Protein AF-A0A7S1NBL3-F1 (afdb_monomer_lite)

InterPro domains:
  IPR039461 Peptidase family M49 [PF03571] (1-104)
  IPR039461 Peptidase family M49 [PTHR23422] (3-91)

Secondary structure (DSSP, 8-state):
----SSS--SEEEE---HHHHHHT--EEEE-HHHHHHHTPPPTTPPPTT--HHHHHHHHHHHHHHHHHHHHHIIIIIIT------B-TT--BSS-TTPPPTTT--

Foldseek 3Di:
DDDDDPDDDQKDWDDPDQVCCVPVRIDIDGPLVCLCVVLPDDPPDQDPPDDPVRSVVCNVCVSVVVVVVSVCCRCVVVSDDDDWDADPVRDTPDDPPDADPVPRD

pLDDT: mean 93.17, std 5.61, range [64.12, 98.25]

Structure (mmCIF, N/CA/C/O backbone):
data_AF-A0A7S1NBL3-F1
#
_entry.id   AF-A0A7S1NBL3-F1
#
loop_
_atom_site.group_PDB
_atom_site.id
_atom_site.type_symbol
_atom_site.label_atom_id
_atom_site.label_alt_id
_atom_site.label_comp_id
_atom_site.label_asym_id
_atom_site.label_entity_id
_atom_site.label_seq_id
_atom_site.pdbx_PDB_ins_code
_atom_site.Cartn_x
_atom_site.Cartn_y
_atom_site.Cartn_z
_atom_site.occupancy
_atom_site.B_iso_or_equiv
_atom_site.auth_seq_id
_atom_site.auth_comp_id
_atom_site.auth_asym_id
_atom_site.auth_atom_id
_atom_site.pdbx_PDB_model_num
ATOM 1 N N . MET A 1 1 ? 5.933 24.108 -6.767 1.00 81.62 1 MET A N 1
ATOM 2 C CA . MET A 1 1 ? 5.476 23.320 -5.597 1.00 81.62 1 MET A CA 1
ATOM 3 C C . MET A 1 1 ? 6.677 22.609 -4.988 1.00 81.62 1 MET A C 1
ATOM 5 O O . MET A 1 1 ? 7.601 22.320 -5.738 1.00 81.62 1 MET A O 1
ATOM 9 N N . ALA A 1 2 ? 6.693 22.369 -3.675 1.00 90.00 2 ALA A N 1
ATOM 10 C CA . ALA A 1 2 ? 7.828 21.780 -2.954 1.00 90.00 2 ALA A CA 1
ATOM 11 C C . ALA A 1 2 ? 7.352 20.738 -1.925 1.00 90.00 2 ALA A C 1
ATOM 13 O O . ALA A 1 2 ? 6.229 20.840 -1.435 1.00 90.00 2 ALA A O 1
ATOM 14 N N . PHE A 1 3 ? 8.206 19.763 -1.600 1.00 92.81 3 PHE A N 1
ATOM 15 C CA . PHE A 1 3 ? 7.972 18.748 -0.567 1.00 92.81 3 PHE A CA 1
ATOM 16 C C . PHE A 1 3 ? 9.232 18.634 0.305 1.00 92.81 3 PHE A C 1
ATOM 18 O O . PHE A 1 3 ? 10.259 18.128 -0.146 1.00 92.81 3 PHE A O 1
ATOM 25 N N . GLY A 1 4 ? 9.188 19.182 1.522 1.00 94.94 4 GLY A N 1
ATOM 26 C CA . GLY A 1 4 ? 10.337 19.232 2.431 1.00 94.94 4 GLY A CA 1
ATOM 27 C C . GLY A 1 4 ? 10.512 17.914 3.177 1.00 94.94 4 GLY A C 1
ATOM 28 O O . GLY A 1 4 ? 9.794 17.650 4.134 1.00 94.94 4 GLY A O 1
ATOM 29 N N . SER A 1 5 ? 11.448 17.080 2.733 1.00 92.75 5 SER A N 1
ATOM 30 C CA . SER A 1 5 ? 11.713 15.767 3.329 1.00 92.75 5 SER A CA 1
ATOM 31 C C . SER A 1 5 ? 13.129 15.300 3.002 1.00 92.75 5 SER A C 1
ATOM 33 O O . SER A 1 5 ? 13.758 15.823 2.083 1.00 92.75 5 SER A O 1
ATOM 35 N N . THR A 1 6 ? 13.620 14.291 3.722 1.00 94.81 6 THR A N 1
ATOM 36 C CA . THR A 1 6 ? 14.870 13.602 3.366 1.00 94.81 6 THR A CA 1
ATOM 37 C C . THR A 1 6 ? 14.688 12.628 2.198 1.00 94.81 6 THR A C 1
ATOM 39 O O . THR A 1 6 ? 15.669 12.279 1.550 1.00 94.81 6 THR A O 1
ATOM 42 N N . HIS A 1 7 ? 13.449 12.205 1.917 1.00 88.50 7 HIS A N 1
ATOM 43 C CA . HIS A 1 7 ? 13.112 11.212 0.899 1.00 88.50 7 HIS A CA 1
ATOM 44 C C . HIS A 1 7 ? 11.760 11.522 0.261 1.00 88.50 7 HIS A C 1
ATOM 46 O O . HIS A 1 7 ? 10.782 11.788 0.958 1.00 88.50 7 HIS A O 1
ATOM 52 N N . VAL A 1 8 ? 11.695 11.418 -1.066 1.00 91.12 8 VAL A N 1
ATOM 53 C CA . VAL A 1 8 ? 10.458 11.628 -1.821 1.00 91.12 8 VAL A CA 1
ATOM 54 C C . VAL A 1 8 ? 9.853 10.281 -2.203 1.00 91.12 8 VAL A C 1
ATOM 56 O O . VAL A 1 8 ? 10.478 9.485 -2.902 1.00 91.12 8 VAL A O 1
ATOM 59 N N . TRP A 1 9 ? 8.629 10.043 -1.740 1.00 91.81 9 TRP A N 1
ATOM 60 C CA . TRP A 1 9 ? 7.889 8.800 -1.952 1.00 91.81 9 TRP A CA 1
ATOM 61 C C . TRP A 1 9 ? 7.121 8.812 -3.281 1.00 91.81 9 TRP A C 1
ATOM 63 O O . TRP A 1 9 ? 6.847 9.871 -3.845 1.00 91.81 9 TRP A O 1
ATOM 73 N N . ALA A 1 10 ? 6.754 7.630 -3.780 1.00 94.19 10 ALA A N 1
ATOM 74 C CA . ALA A 1 10 ? 5.916 7.481 -4.973 1.00 94.19 10 ALA A CA 1
ATOM 75 C C . ALA A 1 10 ? 4.417 7.670 -4.679 1.00 94.19 10 ALA A C 1
ATOM 77 O O . ALA A 1 10 ? 3.683 8.216 -5.505 1.00 94.19 10 ALA A O 1
ATOM 78 N N . GLY A 1 11 ? 3.983 7.258 -3.491 1.00 95.69 11 GLY A N 1
ATOM 79 C CA . GLY A 1 11 ? 2.642 7.454 -2.960 1.00 95.69 11 GLY A CA 1
ATOM 80 C C . GLY A 1 11 ? 2.679 7.577 -1.439 1.00 95.69 11 GLY A C 1
ATOM 81 O O . GLY A 1 11 ? 3.728 7.343 -0.836 1.00 95.69 11 GLY A O 1
ATOM 82 N N . GLN A 1 12 ? 1.576 8.048 -0.855 1.00 96.56 12 GLN A N 1
ATOM 83 C CA . GLN A 1 12 ? 1.371 8.142 0.593 1.00 96.56 12 GLN A CA 1
ATOM 84 C C . GLN A 1 12 ? -0.109 7.953 0.951 1.00 96.56 12 GLN A C 1
ATOM 86 O O . GLN A 1 12 ? -0.978 8.594 0.353 1.00 96.56 12 GLN A O 1
ATOM 91 N N . ASN A 1 13 ? -0.371 7.166 1.991 1.00 97.75 13 ASN A N 1
ATOM 92 C CA . ASN A 1 13 ? -1.653 7.025 2.678 1.00 97.75 13 ASN A CA 1
ATOM 93 C C . ASN A 1 13 ? -1.575 7.739 4.036 1.00 97.75 13 ASN A C 1
ATOM 95 O O . ASN A 1 13 ? -0.708 7.422 4.845 1.00 97.75 13 ASN A O 1
ATOM 99 N N . LEU A 1 14 ? -2.434 8.736 4.271 1.00 97.19 14 LEU A N 1
ATOM 100 C CA . LEU A 1 14 ? -2.380 9.578 5.473 1.00 97.19 14 LEU A CA 1
ATOM 101 C C . LEU A 1 14 ? -3.780 9.990 5.965 1.00 97.19 14 LEU A C 1
ATOM 103 O O . LEU A 1 14 ? -4.703 10.111 5.153 1.00 97.19 14 LEU A O 1
ATOM 107 N N . PRO A 1 15 ? -3.938 10.321 7.263 1.00 97.19 15 PRO A N 1
ATOM 108 C CA . PRO A 1 15 ? -2.911 10.325 8.314 1.00 97.19 15 PRO A CA 1
ATOM 109 C C . PRO A 1 15 ? -2.629 8.929 8.898 1.00 97.19 15 PRO A C 1
ATOM 111 O O . PRO A 1 15 ? -3.423 8.010 8.741 1.00 97.19 15 PRO A O 1
ATOM 114 N N . ASN A 1 16 ? -1.518 8.794 9.632 1.00 95.75 16 ASN A N 1
ATOM 115 C CA . ASN A 1 16 ? -1.074 7.523 10.233 1.00 95.75 16 ASN A CA 1
ATOM 116 C C . ASN A 1 16 ? -1.757 7.173 11.574 1.00 95.75 16 ASN A C 1
ATOM 118 O O . ASN A 1 16 ? -1.320 6.260 12.270 1.00 95.75 16 ASN A O 1
ATOM 122 N N . TYR A 1 1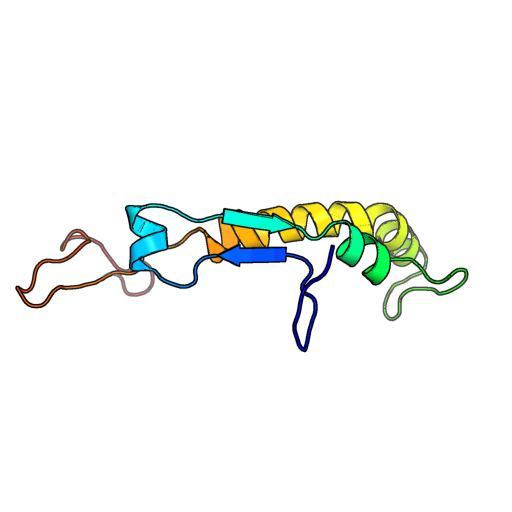7 ? -2.807 7.902 11.949 1.00 96.19 17 TYR A N 1
ATOM 123 C CA . TYR A 1 17 ? -3.592 7.660 13.159 1.00 96.19 17 TYR A CA 1
ATOM 124 C C . TYR A 1 17 ? -4.726 6.681 12.834 1.00 96.19 17 TYR A C 1
ATOM 126 O O . TYR A 1 17 ? -5.590 6.988 12.008 1.00 96.19 17 TYR A O 1
ATOM 134 N N . ASN A 1 18 ? -4.716 5.491 13.440 1.00 93.19 18 ASN A N 1
ATOM 135 C CA . ASN A 1 18 ? -5.667 4.422 13.112 1.00 93.19 18 ASN A CA 1
ATOM 136 C C . ASN A 1 18 ? -7.104 4.789 13.478 1.00 93.19 18 ASN A C 1
ATOM 138 O O . ASN A 1 18 ? -8.021 4.499 12.717 1.00 93.19 18 ASN A O 1
ATOM 142 N N . GLU A 1 19 ? -7.288 5.444 14.617 1.00 93.31 19 GLU A N 1
ATOM 143 C CA . GLU A 1 19 ? -8.557 5.987 15.081 1.00 93.31 19 GLU A CA 1
ATOM 144 C C . GLU A 1 19 ? -9.151 6.939 14.037 1.00 93.31 19 GLU A C 1
ATOM 146 O O . GLU A 1 19 ? -10.289 6.759 13.608 1.00 93.31 19 GLU A O 1
ATOM 151 N N . ILE A 1 20 ? -8.336 7.849 13.492 1.00 96.25 20 ILE A N 1
ATOM 152 C CA . ILE A 1 20 ? -8.782 8.758 12.434 1.00 96.25 20 ILE A CA 1
ATOM 153 C C . ILE A 1 20 ? -9.135 7.983 11.164 1.00 96.25 20 ILE A C 1
ATOM 155 O O . ILE A 1 20 ? -10.192 8.201 10.571 1.00 96.25 20 ILE A O 1
ATOM 159 N N . ARG A 1 21 ? -8.273 7.043 10.768 1.00 96.44 21 ARG A N 1
ATOM 160 C CA . ARG A 1 21 ? -8.440 6.243 9.553 1.00 96.44 21 ARG A CA 1
ATOM 161 C C . ARG A 1 21 ? -9.716 5.401 9.566 1.00 96.44 21 ARG A C 1
ATOM 163 O O . ARG A 1 21 ? -10.367 5.297 8.530 1.00 96.44 21 ARG A O 1
ATOM 170 N N . GLN A 1 22 ? -10.051 4.794 10.703 1.00 94.50 22 GLN A N 1
ATOM 171 C CA . GLN A 1 22 ? -11.207 3.905 10.834 1.00 94.50 22 GLN A CA 1
ATOM 172 C C . GLN A 1 22 ? -12.525 4.663 11.030 1.00 94.50 22 GLN A C 1
ATOM 174 O O . GLN A 1 22 ? -13.555 4.178 10.570 1.00 94.50 22 GLN A O 1
ATOM 179 N N . GLU A 1 23 ? -12.507 5.822 11.695 1.00 94.38 23 GLU A N 1
ATOM 180 C CA . GLU A 1 23 ? -13.734 6.558 12.041 1.00 94.38 23 GLU A CA 1
ATOM 181 C C . GLU A 1 23 ? -14.083 7.670 11.046 1.00 94.38 23 GLU A C 1
ATOM 183 O O . GLU A 1 23 ? -15.255 7.875 10.733 1.00 94.38 23 GLU A O 1
ATOM 188 N N . TYR A 1 24 ? -13.079 8.378 10.527 1.00 96.44 24 TYR A N 1
ATOM 189 C CA . TYR A 1 24 ? -13.272 9.567 9.684 1.00 96.44 24 TYR A CA 1
ATOM 190 C C . TYR A 1 24 ? -12.745 9.374 8.260 1.00 96.44 24 TYR A C 1
ATOM 192 O O . TYR A 1 24 ? -13.202 10.039 7.328 1.00 96.44 24 TYR A O 1
ATOM 200 N N . GLY A 1 25 ? -11.791 8.462 8.082 1.00 96.19 25 GLY A N 1
ATOM 201 C CA . GLY A 1 25 ? -11.197 8.119 6.798 1.00 96.19 25 GLY A CA 1
ATOM 202 C C . GLY A 1 25 ? -9.781 8.661 6.615 1.00 96.19 25 GLY A C 1
ATOM 203 O O . GLY A 1 25 ? -9.106 9.098 7.546 1.00 96.19 25 GLY A O 1
ATOM 204 N N . PHE A 1 26 ? -9.307 8.589 5.376 1.00 98.06 26 PHE A N 1
ATOM 205 C CA . PHE A 1 26 ? -7.925 8.874 4.998 1.00 98.06 26 PHE A CA 1
ATOM 206 C C . PHE A 1 26 ? -7.852 9.374 3.553 1.00 98.06 26 PHE A C 1
ATOM 208 O O . PHE A 1 26 ? -8.822 9.307 2.794 1.00 98.06 26 PHE A O 1
ATOM 215 N N . LYS A 1 27 ? -6.691 9.896 3.162 1.00 97.81 27 LYS A N 1
ATOM 216 C CA . LYS A 1 27 ? -6.396 10.336 1.797 1.00 97.81 27 LYS A CA 1
ATOM 217 C C . LYS A 1 27 ? -5.188 9.591 1.257 1.00 97.81 27 LYS A C 1
ATOM 219 O O . LYS A 1 27 ? -4.226 9.340 1.976 1.00 97.81 27 LYS A O 1
ATOM 224 N N . ASN A 1 28 ? -5.243 9.308 -0.039 1.00 96.75 28 ASN A N 1
ATOM 225 C CA . ASN A 1 28 ? -4.159 8.692 -0.787 1.00 96.75 28 ASN A CA 1
ATOM 226 C C . ASN A 1 28 ? -3.612 9.714 -1.777 1.00 96.75 28 ASN A C 1
ATOM 228 O O . ASN A 1 28 ? -4.379 10.343 -2.509 1.00 96.75 28 ASN A O 1
ATOM 232 N N . LEU A 1 29 ? -2.297 9.876 -1.798 1.00 95.50 29 LEU A N 1
ATOM 233 C CA . LEU A 1 29 ? -1.594 10.716 -2.754 1.00 95.50 29 LEU A CA 1
ATOM 234 C C . LEU A 1 29 ? -0.730 9.830 -3.642 1.00 95.50 29 LEU A C 1
ATOM 236 O O . LEU A 1 29 ? -0.022 8.962 -3.144 1.00 95.50 29 LEU A O 1
ATOM 240 N N . SER A 1 30 ? -0.758 10.084 -4.949 1.00 95.31 30 SER A N 1
ATOM 241 C CA . SER A 1 30 ? 0.205 9.534 -5.903 1.00 95.31 30 SER A CA 1
ATOM 242 C C . SER A 1 30 ? 1.013 10.682 -6.497 1.00 95.31 30 SER A C 1
ATOM 244 O O . SER A 1 30 ? 0.454 11.626 -7.064 1.00 95.31 30 SER A O 1
ATOM 246 N N . TYR A 1 31 ? 2.336 10.626 -6.356 1.00 94.94 31 TYR A N 1
ATOM 247 C CA . TYR A 1 31 ? 3.250 11.649 -6.858 1.00 94.94 31 TYR A CA 1
ATOM 248 C C . TYR A 1 31 ? 3.686 11.294 -8.280 1.00 94.94 31 TYR A C 1
ATOM 250 O O . TYR A 1 31 ? 4.805 10.839 -8.521 1.00 94.94 31 TYR A O 1
ATOM 258 N N . SER A 1 32 ? 2.788 11.493 -9.245 1.00 90.56 32 SER A N 1
ATOM 259 C CA . SER A 1 32 ? 2.974 11.050 -10.637 1.00 90.56 32 SER A CA 1
ATOM 260 C C . SER A 1 32 ? 4.255 11.580 -11.299 1.00 90.56 32 SER A C 1
ATOM 262 O O . SER A 1 32 ? 4.905 10.869 -12.064 1.00 90.56 32 SER A O 1
ATOM 264 N N . ASN A 1 33 ? 4.681 12.804 -10.972 1.00 91.94 33 ASN A N 1
ATOM 265 C CA . ASN A 1 33 ? 5.941 13.373 -11.457 1.00 91.94 33 ASN A CA 1
ATOM 266 C C . ASN A 1 33 ? 7.175 12.630 -10.916 1.00 91.94 33 ASN A C 1
ATOM 268 O O . ASN A 1 33 ? 8.145 12.444 -11.651 1.00 91.94 33 ASN A O 1
ATOM 272 N N . VAL A 1 34 ? 7.131 12.190 -9.657 1.00 92.88 34 VAL A N 1
ATOM 273 C CA . VAL A 1 34 ? 8.190 11.398 -9.021 1.00 92.88 34 VAL A CA 1
ATOM 274 C C . VAL A 1 34 ? 8.226 10.009 -9.641 1.00 92.88 34 VAL A C 1
ATOM 276 O O . VAL A 1 34 ? 9.286 9.575 -10.082 1.00 92.88 34 VAL A O 1
ATOM 279 N N . VAL A 1 35 ? 7.071 9.347 -9.764 1.00 91.38 35 VAL A N 1
ATOM 280 C CA . VAL A 1 35 ? 6.950 8.019 -10.391 1.00 91.38 35 VAL A CA 1
ATOM 281 C C . VAL A 1 35 ? 7.529 8.025 -11.804 1.00 91.38 35 VAL A C 1
ATOM 283 O O . VAL A 1 35 ? 8.409 7.225 -12.125 1.00 91.38 35 VAL A O 1
ATOM 286 N N . ARG A 1 36 ? 7.106 8.981 -12.635 1.00 89.44 36 ARG A N 1
ATOM 287 C CA . ARG A 1 36 ? 7.570 9.096 -14.019 1.00 89.44 36 ARG A CA 1
ATOM 288 C C . ARG A 1 36 ? 9.081 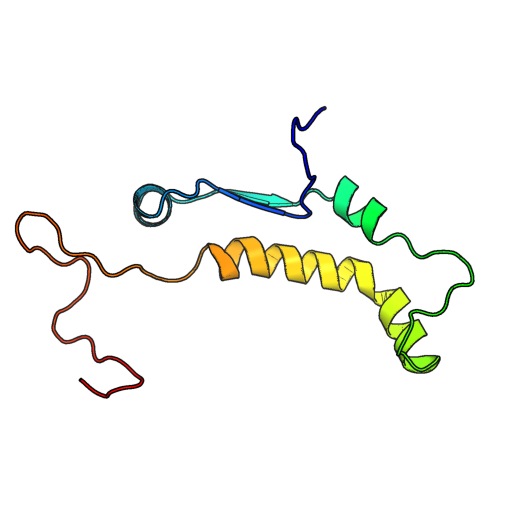9.307 -14.120 1.00 89.44 36 ARG A C 1
ATOM 290 O O . ARG A 1 36 ? 9.710 8.773 -15.031 1.00 89.44 36 ARG A O 1
ATOM 297 N N . GLN A 1 37 ? 9.662 10.091 -13.212 1.00 90.25 37 GLN A N 1
ATOM 298 C CA . GLN A 1 37 ? 11.101 10.340 -13.202 1.00 90.25 37 GLN A CA 1
ATOM 299 C C . GLN A 1 37 ? 11.889 9.121 -12.703 1.00 90.25 37 GLN A C 1
ATOM 301 O O . GLN A 1 37 ? 12.912 8.781 -13.297 1.00 90.25 37 GLN A O 1
ATOM 306 N N . SER A 1 38 ? 11.410 8.451 -11.655 1.00 88.25 38 SER A N 1
ATOM 307 C CA . SER A 1 38 ? 12.062 7.281 -11.054 1.00 88.25 38 SER A CA 1
ATOM 308 C C . SER A 1 38 ? 12.057 6.057 -11.969 1.00 88.25 38 SER A C 1
ATOM 310 O O . SER A 1 38 ? 13.001 5.273 -11.949 1.00 88.25 38 SER A O 1
ATOM 312 N N . LEU A 1 39 ? 11.017 5.900 -12.793 1.00 88.81 39 LEU A N 1
ATOM 313 C CA . LEU A 1 39 ? 10.855 4.752 -13.693 1.00 88.81 39 LEU A CA 1
ATOM 314 C C . LEU A 1 39 ? 11.335 5.013 -15.120 1.00 88.81 39 LEU A C 1
ATOM 316 O O . LEU A 1 39 ? 11.123 4.177 -15.998 1.00 88.81 39 LEU A O 1
ATOM 320 N N . LYS A 1 40 ? 11.959 6.167 -15.384 1.00 84.69 40 LYS A N 1
ATOM 321 C CA . LYS A 1 40 ? 12.420 6.515 -16.728 1.00 84.69 40 LYS A CA 1
ATOM 322 C C . LYS A 1 40 ? 13.438 5.468 -17.217 1.00 84.69 40 LYS A C 1
ATOM 324 O O . LYS A 1 40 ? 14.516 5.365 -16.623 1.00 84.69 40 LYS A O 1
ATOM 329 N N . PRO A 1 41 ? 13.153 4.727 -18.307 1.00 77.50 41 PRO A N 1
ATOM 330 C CA . PRO A 1 41 ? 14.097 3.753 -18.838 1.00 77.50 41 PRO A CA 1
ATOM 331 C C . PRO A 1 41 ? 15.388 4.451 -19.265 1.00 77.50 41 PRO A C 1
ATOM 333 O O . PRO A 1 41 ? 15.350 5.512 -19.898 1.00 77.50 41 PRO A O 1
ATOM 336 N N . LYS A 1 42 ? 16.541 3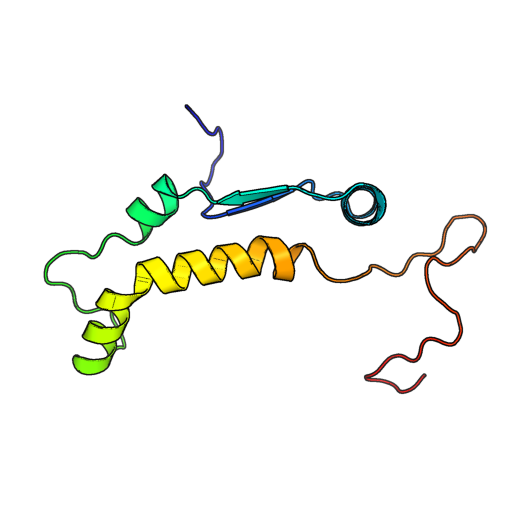.857 -18.942 1.00 79.06 42 LYS A N 1
ATOM 337 C CA . LYS A 1 42 ? 17.815 4.304 -19.508 1.00 79.06 42 LYS A CA 1
ATOM 338 C C . LYS A 1 42 ? 17.906 3.764 -20.942 1.00 79.06 42 LYS A C 1
ATOM 340 O O . LYS A 1 42 ? 17.790 2.552 -21.133 1.00 79.06 42 LYS A O 1
ATOM 345 N N . PRO A 1 43 ? 18.085 4.627 -21.957 1.00 74.19 43 PRO A N 1
ATOM 346 C CA . PRO A 1 43 ? 18.208 4.171 -23.337 1.00 74.19 43 PRO A CA 1
ATOM 347 C C . PRO A 1 43 ? 19.341 3.148 -23.475 1.00 74.19 43 PRO A C 1
ATOM 349 O O . PRO A 1 43 ? 20.440 3.376 -22.975 1.00 74.19 43 PRO A O 1
ATOM 352 N N . GLY A 1 44 ? 19.063 2.017 -24.125 1.00 74.94 44 GLY A N 1
ATOM 353 C CA . GLY A 1 44 ? 20.053 0.965 -24.373 1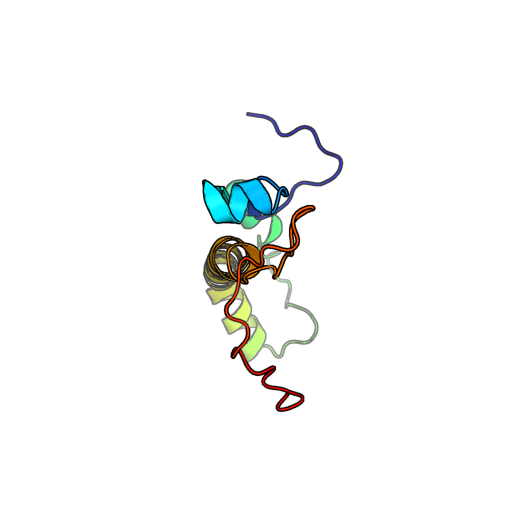.00 74.94 44 GLY A CA 1
ATOM 354 C C . GLY A 1 44 ? 20.401 0.077 -23.172 1.00 74.94 44 GLY A C 1
ATOM 355 O O . GLY A 1 44 ? 21.253 -0.793 -23.315 1.00 74.94 44 GLY A O 1
ATOM 356 N N . SER A 1 45 ? 19.764 0.249 -22.005 1.00 79.56 45 SER A N 1
ATOM 357 C CA . SER A 1 45 ? 19.974 -0.660 -20.871 1.00 79.56 45 SER A CA 1
ATOM 358 C C . SER A 1 45 ? 18.931 -1.775 -20.847 1.00 79.56 45 SER A C 1
ATOM 360 O O . SER A 1 45 ? 17.732 -1.496 -20.760 1.00 79.56 45 SER A O 1
ATOM 362 N N . GLN A 1 46 ? 19.380 -3.027 -20.840 1.00 82.88 46 GLN A N 1
ATOM 363 C CA . GLN A 1 46 ? 18.544 -4.163 -20.463 1.00 82.88 46 GLN A CA 1
ATOM 364 C C . GLN A 1 46 ? 18.369 -4.178 -18.936 1.00 82.88 46 GLN A C 1
ATOM 366 O O . GLN A 1 46 ? 19.358 -3.997 -18.218 1.00 82.88 46 GLN A O 1
ATOM 371 N N . PRO A 1 47 ? 17.146 -4.369 -18.407 1.00 88.38 47 PRO A N 1
ATOM 372 C CA . PRO A 1 47 ? 16.966 -4.560 -16.977 1.00 88.38 47 PRO A CA 1
ATOM 373 C C . PRO A 1 47 ? 17.751 -5.801 -16.530 1.00 88.38 47 PRO A C 1
ATOM 375 O O . PRO A 1 47 ? 17.679 -6.835 -17.201 1.00 88.38 47 PRO A O 1
ATOM 378 N N . PRO A 1 48 ? 18.508 -5.728 -15.425 1.00 91.12 48 PRO A N 1
ATOM 379 C CA . PRO A 1 48 ? 19.284 -6.868 -14.967 1.00 91.12 48 PRO A CA 1
ATOM 380 C C . PRO A 1 48 ? 18.350 -8.024 -14.587 1.00 91.12 48 PRO A C 1
ATOM 382 O O . PRO A 1 48 ? 17.203 -7.807 -14.199 1.00 91.12 48 PRO A O 1
ATOM 385 N N . PHE A 1 49 ? 18.865 -9.251 -14.672 1.00 94.88 49 PHE A N 1
ATOM 386 C CA . PHE A 1 49 ? 18.163 -10.484 -14.283 1.00 94.88 49 PHE A CA 1
ATOM 387 C C . PHE A 1 49 ? 16.939 -10.859 -15.141 1.00 94.88 49 PHE A C 1
ATOM 389 O O . PHE A 1 49 ? 16.247 -11.820 -14.810 1.00 94.88 49 PHE A O 1
ATOM 396 N N . LEU A 1 50 ? 16.685 -10.160 -16.255 1.00 94.44 50 LEU A N 1
ATOM 397 C CA . LEU A 1 50 ? 15.629 -10.495 -17.213 1.00 94.44 50 LEU A CA 1
ATOM 398 C C . LEU A 1 50 ? 16.214 -10.979 -18.542 1.00 94.44 50 LEU A C 1
ATOM 400 O O . LEU A 1 50 ? 17.183 -10.414 -19.046 1.00 94.44 50 LEU A O 1
ATOM 404 N N . THR A 1 51 ? 15.575 -11.983 -19.147 1.00 95.44 51 THR A N 1
ATOM 405 C CA . THR A 1 51 ? 15.816 -12.337 -20.555 1.00 95.44 51 THR A CA 1
ATOM 406 C C . THR A 1 51 ? 15.389 -11.190 -21.470 1.00 95.44 51 THR A C 1
ATOM 408 O O . THR A 1 51 ? 14.586 -10.347 -21.070 1.00 95.44 51 THR A O 1
ATOM 411 N N . ASP A 1 52 ? 15.867 -11.167 -22.714 1.00 92.50 52 ASP A N 1
ATOM 412 C CA . ASP A 1 52 ? 15.528 -10.108 -23.678 1.00 92.50 52 ASP A CA 1
ATOM 413 C C . ASP A 1 52 ? 14.008 -9.979 -23.873 1.00 92.50 52 ASP A C 1
ATOM 415 O O . ASP A 1 52 ? 13.453 -8.879 -23.857 1.00 92.50 52 ASP A O 1
ATOM 419 N N . THR A 1 53 ? 13.311 -11.116 -23.966 1.00 94.44 53 THR A N 1
ATOM 420 C CA . THR A 1 53 ? 11.850 -11.168 -24.100 1.00 94.44 53 THR A CA 1
ATOM 421 C C . THR A 1 53 ? 11.141 -10.599 -22.869 1.00 94.44 53 THR A C 1
ATOM 423 O O . THR A 1 53 ? 10.240 -9.773 -23.008 1.00 94.44 53 THR A O 1
ATOM 426 N N . ALA A 1 54 ? 11.552 -10.994 -21.659 1.00 94.75 54 ALA A N 1
ATOM 427 C CA . ALA A 1 54 ? 10.966 -10.469 -20.425 1.00 94.75 54 ALA A CA 1
ATOM 428 C C . ALA A 1 54 ? 11.298 -8.981 -20.225 1.00 94.75 54 ALA A C 1
ATOM 430 O O . ALA A 1 54 ? 10.451 -8.215 -19.771 1.00 94.75 54 ALA A O 1
ATOM 431 N N . GLY A 1 55 ? 12.504 -8.558 -20.610 1.00 93.06 55 GLY A N 1
ATOM 432 C CA . GLY A 1 55 ? 12.952 -7.170 -20.566 1.00 93.06 55 GLY A CA 1
ATOM 433 C C . GLY A 1 55 ? 12.109 -6.258 -21.454 1.00 93.06 55 GLY A C 1
ATOM 434 O O . GLY A 1 55 ? 11.721 -5.178 -21.011 1.00 93.06 55 GLY A O 1
ATOM 435 N N . ALA A 1 56 ? 11.760 -6.706 -22.664 1.00 91.31 56 ALA A N 1
ATOM 436 C CA . ALA A 1 56 ? 10.880 -5.962 -23.563 1.00 91.31 56 ALA A CA 1
ATOM 437 C C . ALA A 1 56 ? 9.473 -5.765 -22.966 1.00 91.31 56 ALA A C 1
ATOM 439 O O . ALA A 1 56 ? 8.962 -4.645 -22.958 1.00 91.31 56 ALA A O 1
ATOM 440 N N . ILE A 1 57 ? 8.877 -6.823 -22.400 1.00 94.00 57 ILE A N 1
ATOM 441 C CA . ILE A 1 57 ? 7.567 -6.755 -21.723 1.00 94.00 57 ILE A CA 1
ATOM 442 C C . ILE A 1 57 ? 7.640 -5.821 -20.510 1.00 94.00 57 ILE A C 1
ATOM 444 O O . ILE A 1 57 ? 6.789 -4.948 -20.339 1.00 94.00 57 ILE A O 1
ATOM 448 N N . TYR A 1 58 ? 8.677 -5.975 -19.683 1.00 92.94 58 TYR A N 1
ATOM 449 C CA . TYR A 1 58 ? 8.894 -5.143 -18.504 1.00 92.94 58 TYR A CA 1
ATOM 450 C C . TYR A 1 58 ? 8.967 -3.664 -18.882 1.00 92.94 58 TYR A C 1
ATOM 452 O O . TYR A 1 58 ? 8.231 -2.855 -18.328 1.00 92.94 58 TYR A O 1
ATOM 460 N N . GLN A 1 59 ? 9.797 -3.298 -19.861 1.00 90.44 59 GLN A N 1
ATOM 461 C CA . GLN A 1 59 ? 9.933 -1.902 -20.281 1.00 90.44 59 GLN A CA 1
ATOM 462 C C . GLN A 1 59 ? 8.641 -1.332 -20.875 1.00 90.44 59 GLN A C 1
ATOM 464 O O . GLN A 1 59 ? 8.337 -0.164 -20.630 1.00 90.44 59 GLN A O 1
ATOM 469 N N . ALA A 1 60 ? 7.872 -2.140 -21.611 1.00 91.31 60 ALA A N 1
ATOM 470 C CA . ALA A 1 60 ? 6.605 -1.712 -22.198 1.00 91.31 60 ALA A CA 1
ATOM 471 C C . ALA A 1 60 ? 5.537 -1.381 -21.141 1.00 91.31 60 ALA A C 1
ATOM 473 O O . ALA A 1 60 ? 4.741 -0.465 -21.346 1.00 91.31 60 ALA A O 1
ATOM 474 N N . HIS A 1 61 ? 5.531 -2.093 -20.009 1.00 93.19 61 HIS A N 1
ATOM 475 C CA . HIS A 1 61 ? 4.449 -2.009 -19.022 1.00 93.19 61 HIS A CA 1
ATOM 476 C C . HIS A 1 61 ? 4.852 -1.446 -17.659 1.00 93.19 61 HIS A C 1
ATOM 478 O O . HIS A 1 61 ? 3.968 -1.188 -16.845 1.00 93.19 61 HIS A O 1
ATOM 484 N N . LEU A 1 62 ? 6.143 -1.209 -17.402 1.00 92.12 62 LEU A N 1
ATOM 485 C CA . LEU A 1 62 ? 6.662 -0.797 -16.092 1.00 92.12 62 LEU A CA 1
ATOM 486 C C . LEU A 1 62 ? 5.870 0.359 -15.474 1.00 92.12 62 LEU A C 1
ATOM 488 O O . LEU A 1 62 ? 5.453 0.274 -14.324 1.00 92.12 62 LEU A O 1
ATOM 492 N N . HIS A 1 63 ? 5.643 1.428 -16.239 1.00 91.62 63 HIS A N 1
ATOM 493 C CA . HIS A 1 63 ? 4.948 2.611 -15.734 1.00 91.62 63 HIS A CA 1
ATOM 494 C C . HIS A 1 63 ? 3.503 2.301 -15.330 1.00 91.62 63 HIS A C 1
ATOM 496 O O . HIS A 1 63 ? 3.090 2.617 -14.220 1.00 91.62 63 HIS A O 1
ATOM 502 N N . GLN A 1 64 ? 2.752 1.645 -16.218 1.00 94.06 64 GLN A N 1
ATOM 503 C CA . GLN A 1 64 ? 1.343 1.309 -16.000 1.00 94.06 64 GLN A CA 1
ATOM 504 C C . GLN A 1 64 ? 1.185 0.329 -14.834 1.00 94.06 64 GLN A C 1
ATOM 506 O O . GLN A 1 64 ? 0.336 0.519 -13.967 1.00 94.06 64 GLN A O 1
ATOM 511 N N . ALA A 1 65 ? 2.040 -0.696 -14.784 1.00 95.38 65 ALA A N 1
ATOM 512 C CA . ALA A 1 65 ? 2.060 -1.664 -13.697 1.00 95.38 65 ALA A CA 1
ATOM 513 C C . ALA A 1 65 ? 2.356 -0.982 -12.355 1.00 95.38 65 ALA A C 1
ATOM 515 O O . ALA A 1 65 ? 1.708 -1.283 -11.356 1.00 95.38 65 ALA A O 1
ATOM 516 N N . PHE A 1 66 ? 3.288 -0.027 -12.331 1.00 95.38 66 PHE A N 1
ATOM 517 C CA . PHE A 1 66 ? 3.626 0.697 -11.113 1.00 95.38 66 PHE A CA 1
ATOM 518 C C . PHE A 1 66 ? 2.517 1.657 -10.661 1.00 95.38 66 PHE A C 1
ATOM 520 O O . PHE A 1 66 ? 2.261 1.759 -9.466 1.00 95.38 66 PHE A O 1
ATOM 527 N N . GLU A 1 67 ? 1.815 2.327 -11.577 1.00 94.06 67 GLU A N 1
ATOM 528 C CA . GLU A 1 67 ? 0.654 3.162 -11.227 1.00 94.06 67 GLU A CA 1
ATOM 529 C C . GLU A 1 67 ? -0.473 2.335 -10.600 1.00 94.06 67 GLU A C 1
ATOM 531 O O . GLU A 1 67 ? -1.015 2.723 -9.562 1.00 94.06 67 GLU A O 1
ATOM 536 N N . VAL A 1 68 ? -0.776 1.166 -11.177 1.00 96.69 68 VAL A N 1
ATOM 537 C CA . VAL A 1 68 ? -1.726 0.212 -10.585 1.00 96.69 68 VAL A CA 1
ATOM 538 C C . VAL A 1 68 ? -1.239 -0.234 -9.206 1.00 96.69 68 VAL A C 1
ATOM 540 O O . VAL A 1 68 ? -2.012 -0.210 -8.249 1.00 96.69 68 VAL A O 1
ATOM 543 N N . GLN A 1 69 ? 0.046 -0.579 -9.081 1.00 97.12 69 GLN A N 1
ATOM 544 C CA . GLN A 1 69 ? 0.637 -1.017 -7.819 1.00 97.12 69 GLN A CA 1
ATOM 545 C C . GLN A 1 69 ? 0.531 0.057 -6.732 1.00 97.12 69 GLN A C 1
ATOM 547 O O . GLN A 1 69 ? 0.110 -0.265 -5.628 1.00 97.12 69 GLN A O 1
ATOM 552 N N . VAL A 1 70 ? 0.872 1.318 -7.018 1.00 96.94 70 VAL A N 1
ATOM 553 C CA . VAL A 1 70 ? 0.755 2.427 -6.053 1.00 96.94 70 VAL A CA 1
ATOM 554 C C . VAL A 1 70 ? -0.706 2.656 -5.675 1.00 96.94 70 VAL A C 1
ATOM 556 O O . VAL A 1 70 ? -1.016 2.774 -4.494 1.00 96.94 70 VAL A O 1
ATOM 559 N N . GLY A 1 71 ? -1.618 2.661 -6.652 1.00 96.62 71 GLY A N 1
ATOM 560 C CA . GLY A 1 71 ? -3.046 2.828 -6.388 1.00 96.62 71 GLY A CA 1
ATOM 561 C C . GLY A 1 71 ? -3.587 1.765 -5.429 1.00 96.62 71 GLY A C 1
ATOM 562 O O . GLY A 1 71 ? -4.239 2.098 -4.441 1.00 96.62 71 GLY A O 1
ATOM 563 N N . VAL A 1 72 ? -3.268 0.493 -5.682 1.00 98.25 72 VAL A N 1
ATOM 564 C CA . VAL A 1 72 ? -3.688 -0.623 -4.825 1.00 98.25 72 VAL A CA 1
ATOM 565 C C . VAL A 1 72 ? -2.965 -0.594 -3.475 1.00 98.25 72 VAL A C 1
ATOM 567 O O . VAL A 1 72 ? -3.618 -0.780 -2.453 1.00 98.25 72 VAL A O 1
ATOM 570 N N . HIS A 1 73 ? -1.655 -0.335 -3.442 1.00 97.94 73 HIS A N 1
ATOM 571 C CA . HIS A 1 73 ? -0.841 -0.312 -2.221 1.00 97.94 73 HIS A CA 1
ATOM 572 C C . HIS A 1 73 ? -1.327 0.738 -1.218 1.00 97.94 73 HIS A C 1
ATOM 574 O O . HIS A 1 73 ? -1.559 0.408 -0.056 1.00 97.94 73 HIS A O 1
ATOM 580 N N . GLU A 1 74 ? -1.539 1.977 -1.665 1.00 98.00 74 GLU A N 1
ATOM 581 C CA . GLU A 1 74 ? -1.967 3.057 -0.773 1.00 98.00 74 GLU A CA 1
ATOM 582 C C . GLU A 1 74 ? -3.440 2.895 -0.374 1.00 98.00 74 GLU A C 1
ATOM 584 O O . GLU A 1 74 ? -3.769 2.932 0.810 1.00 98.00 74 GLU A O 1
ATOM 589 N N . LEU A 1 75 ? -4.345 2.671 -1.337 1.00 97.62 75 LEU A N 1
ATOM 590 C CA . LEU A 1 75 ? -5.782 2.660 -1.051 1.00 97.62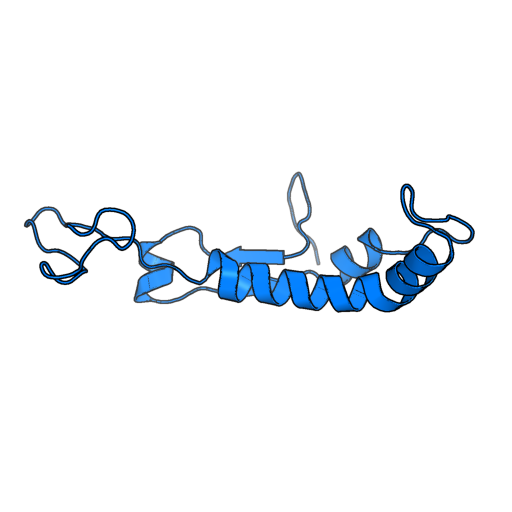 75 LEU A CA 1
ATOM 591 C C . LEU A 1 75 ? -6.241 1.364 -0.383 1.00 97.62 75 LEU A C 1
ATOM 593 O O . LEU A 1 75 ? -6.936 1.415 0.626 1.00 97.62 75 LEU A O 1
ATOM 597 N N . LEU A 1 76 ? -5.907 0.212 -0.963 1.00 97.88 76 LEU A N 1
ATOM 598 C CA . LEU A 1 76 ? -6.405 -1.084 -0.496 1.00 97.88 76 LEU A CA 1
ATOM 599 C C . LEU A 1 76 ? -5.402 -1.795 0.406 1.00 97.88 76 LEU A C 1
ATOM 601 O O . LEU A 1 76 ? -5.816 -2.531 1.289 1.00 97.88 76 LEU A O 1
ATOM 605 N N . GLY A 1 77 ? -4.100 -1.582 0.220 1.00 97.94 77 GLY A N 1
ATOM 606 C CA . GLY A 1 77 ? -3.079 -2.112 1.117 1.00 97.94 77 GLY A CA 1
ATOM 607 C C . GLY A 1 77 ? -3.159 -1.422 2.473 1.00 97.94 77 GLY A C 1
ATOM 608 O O . GLY A 1 77 ? -3.609 -2.018 3.446 1.00 97.94 77 GLY A O 1
ATOM 609 N N . HIS A 1 78 ? -2.775 -0.147 2.535 1.00 97.31 78 HIS A N 1
ATOM 610 C CA . HIS A 1 78 ? -2.802 0.608 3.787 1.00 97.31 78 HIS A CA 1
ATOM 611 C C . HIS A 1 78 ? -4.213 0.945 4.270 1.00 97.31 78 HIS A C 1
ATOM 613 O O . HIS A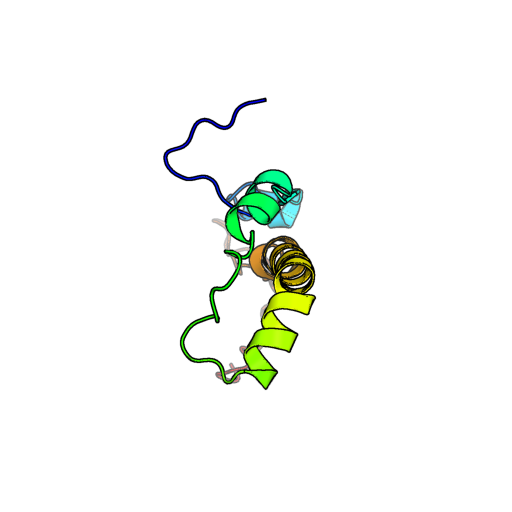 1 78 ? -4.439 0.968 5.474 1.00 97.31 78 HIS A O 1
ATOM 619 N N . GLY A 1 79 ? -5.164 1.195 3.372 1.00 96.56 79 GLY A N 1
ATOM 620 C CA . GLY A 1 79 ? -6.528 1.569 3.751 1.00 96.56 79 GLY A CA 1
ATOM 621 C C . GLY A 1 79 ? -7.444 0.420 4.179 1.00 96.56 79 GLY A C 1
ATOM 622 O O . GLY A 1 79 ? -8.591 0.680 4.542 1.00 96.56 79 GLY A O 1
ATOM 623 N N . SER A 1 80 ? -6.976 -0.830 4.136 1.00 97.00 80 SER A N 1
ATOM 624 C CA . SER A 1 80 ? -7.731 -1.991 4.619 1.00 97.00 80 SER A CA 1
ATOM 625 C C . SER A 1 80 ? -7.207 -2.511 5.961 1.00 97.00 80 SER A C 1
ATOM 627 O O . SER A 1 80 ? -6.160 -2.099 6.460 1.00 97.00 80 SER A O 1
ATOM 629 N N . GLY A 1 81 ? -7.963 -3.437 6.554 1.00 95.88 81 GLY A N 1
ATOM 630 C CA . GLY A 1 81 ? -7.672 -4.010 7.864 1.00 95.88 81 GLY A CA 1
ATOM 631 C C . GLY A 1 81 ? -8.345 -3.236 8.995 1.00 95.88 81 GLY A C 1
ATOM 632 O O . GLY A 1 81 ? -8.301 -2.009 9.057 1.00 95.88 81 GLY A O 1
ATOM 633 N N . LYS A 1 82 ? -8.977 -3.981 9.903 1.00 96.12 82 LYS A N 1
ATOM 634 C CA . LYS A 1 82 ? -9.566 -3.450 11.131 1.00 96.12 82 LYS A CA 1
ATOM 635 C C . LYS A 1 82 ? -8.661 -3.809 12.302 1.00 96.12 82 LYS A C 1
ATOM 637 O O . LYS A 1 82 ? -8.353 -4.980 12.503 1.00 96.12 82 LYS A O 1
ATOM 642 N N . MET A 1 83 ? -8.252 -2.810 13.071 1.00 95.81 83 MET A N 1
ATOM 643 C CA . MET A 1 83 ? -7.560 -3.008 14.336 1.00 95.81 83 MET A CA 1
ATOM 644 C C . MET A 1 83 ? -8.593 -3.295 15.425 1.00 95.81 83 MET A C 1
ATOM 646 O O . MET A 1 83 ? -9.482 -2.478 15.676 1.00 95.81 83 MET A O 1
ATOM 650 N N . PHE A 1 84 ? -8.482 -4.461 16.057 1.00 96.19 84 PHE A N 1
ATOM 651 C CA . PHE A 1 84 ? -9.295 -4.805 17.218 1.00 96.19 84 PHE A CA 1
ATOM 652 C C . PHE A 1 84 ? -8.766 -4.088 18.450 1.00 96.19 84 PHE A C 1
ATOM 654 O O . PHE A 1 84 ? -7.580 -4.173 18.763 1.00 96.19 84 PHE A O 1
ATOM 661 N N . THR A 1 85 ? -9.654 -3.363 19.118 1.00 95.12 85 THR A N 1
ATOM 662 C CA . THR A 1 85 ? -9.341 -2.569 20.304 1.00 95.12 85 THR A CA 1
ATOM 663 C C . THR A 1 85 ? -10.386 -2.810 21.382 1.00 95.12 85 THR A C 1
ATOM 665 O O . THR A 1 85 ? -11.539 -3.148 21.092 1.00 95.12 85 THR A O 1
ATOM 668 N N . GLU A 1 86 ? -9.960 -2.615 22.622 1.00 96.38 86 GLU A N 1
ATOM 669 C CA . GLU A 1 86 ? -10.789 -2.574 23.821 1.00 96.38 86 GLU A CA 1
ATOM 670 C C . GLU A 1 86 ? -10.481 -1.242 24.517 1.00 96.38 86 GLU A C 1
ATOM 672 O O . GLU A 1 86 ? -9.307 -0.865 24.605 1.00 96.38 86 GLU A O 1
ATOM 677 N N . ASP A 1 87 ? -11.510 -0.485 24.897 1.00 94.50 87 ASP A N 1
ATOM 678 C CA . ASP A 1 87 ? -11.336 0.798 25.586 1.00 94.50 87 ASP A CA 1
ATOM 679 C C . ASP A 1 87 ? -11.108 0.626 27.100 1.00 94.50 87 ASP A C 1
ATOM 681 O O . ASP A 1 87 ? -10.990 -0.490 27.612 1.00 94.50 87 ASP A O 1
ATOM 685 N N . ALA A 1 88 ? -10.989 1.742 27.826 1.00 96.31 88 ALA A N 1
ATOM 686 C CA . ALA A 1 88 ? -10.723 1.727 29.264 1.00 96.31 88 ALA A CA 1
ATOM 687 C C . ALA A 1 88 ? -11.888 1.134 30.079 1.00 96.31 88 ALA A C 1
ATOM 689 O O . ALA A 1 88 ? -11.682 0.646 31.191 1.00 96.31 88 ALA A O 1
ATOM 690 N N . GLU A 1 89 ? -13.096 1.156 29.520 1.00 96.75 89 GLU A N 1
ATOM 691 C CA . GLU A 1 89 ? -14.320 0.605 30.087 1.00 96.75 89 GLU A CA 1
ATOM 692 C C . GLU A 1 89 ? -14.527 -0.880 29.722 1.00 96.75 89 GLU A C 1
ATOM 694 O O . GLU A 1 89 ? -15.477 -1.506 30.200 1.00 96.75 89 GLU A O 1
ATOM 699 N N . GLY A 1 90 ? -13.632 -1.470 28.920 1.00 95.62 90 GLY A N 1
ATOM 700 C CA . GLY A 1 90 ? -13.689 -2.870 28.495 1.00 95.62 90 GLY A CA 1
ATOM 701 C C . GLY A 1 90 ? -14.570 -3.119 27.263 1.00 95.62 90 GLY A C 1
ATOM 702 O O . GLY A 1 90 ? -14.838 -4.272 26.912 1.00 95.62 90 GLY A O 1
ATOM 703 N N . GLN A 1 91 ? -15.050 -2.070 26.591 1.00 96.31 91 GLN A N 1
ATOM 704 C CA . GLN A 1 91 ? -15.888 -2.188 25.403 1.00 96.31 91 GLN A CA 1
ATOM 705 C C . GLN A 1 91 ? -15.026 -2.484 24.171 1.00 96.31 91 GLN A C 1
ATOM 707 O O . GLN A 1 91 ? -14.077 -1.775 23.834 1.00 96.31 91 GLN A O 1
ATOM 712 N N . ARG A 1 92 ? -15.390 -3.549 23.454 1.00 96.38 92 ARG A N 1
ATOM 713 C CA . ARG A 1 92 ? -14.696 -3.993 22.238 1.00 96.38 92 ARG A CA 1
ATOM 714 C C . ARG A 1 92 ? -15.314 -3.394 20.988 1.00 96.38 92 ARG A C 1
ATOM 716 O O . ARG A 1 92 ? -16.537 -3.313 20.872 1.00 96.38 92 ARG A O 1
ATOM 723 N N . ASN A 1 93 ? -14.474 -3.083 20.002 1.00 95.81 93 ASN A N 1
ATOM 724 C CA . ASN A 1 93 ? -14.923 -2.641 18.677 1.00 95.81 93 ASN A CA 1
ATOM 725 C C . ASN A 1 93 ? -15.228 -3.806 17.707 1.00 95.81 93 ASN A C 1
ATOM 727 O O . ASN A 1 93 ? -15.417 -3.580 16.507 1.00 95.81 93 ASN A O 1
ATOM 731 N N . PHE A 1 94 ? -15.255 -5.048 18.193 1.00 96.12 94 PHE A N 1
ATOM 732 C CA . PHE A 1 94 ? -15.473 -6.264 17.411 1.00 96.12 94 PHE A CA 1
ATOM 733 C C . PHE A 1 94 ? -16.344 -7.272 18.181 1.00 96.12 94 PHE A C 1
ATOM 735 O O . PHE A 1 94 ? -16.384 -7.216 19.413 1.00 96.12 94 PHE A O 1
ATOM 742 N N . PRO A 1 95 ? -17.044 -8.186 17.484 1.00 95.88 95 PRO A N 1
ATOM 743 C CA . PRO A 1 95 ? -17.929 -9.147 18.134 1.00 95.88 95 PRO A CA 1
ATOM 744 C C . PRO A 1 95 ? -17.149 -10.218 18.919 1.00 95.88 95 PRO A C 1
ATOM 746 O O . PRO A 1 95 ? -16.130 -10.704 18.418 1.00 95.88 95 PRO A O 1
ATOM 749 N N . PRO A 1 96 ? -17.605 -10.622 20.119 1.00 93.31 96 PRO A N 1
ATOM 750 C CA . PRO A 1 96 ? -16.943 -11.650 20.928 1.00 93.31 96 PRO A CA 1
ATOM 751 C C . PRO A 1 96 ? -16.945 -13.046 20.286 1.00 93.31 96 PRO A C 1
ATOM 753 O O . PRO A 1 96 ? -16.082 -13.858 20.600 1.00 93.31 96 PRO A O 1
ATOM 756 N N . GLU A 1 97 ? -17.887 -13.329 19.389 1.00 95.56 97 GLU A N 1
ATOM 757 C CA . GLU A 1 97 ? -18.004 -14.585 18.644 1.00 95.56 97 GLU A CA 1
ATOM 758 C C . GLU A 1 97 ? -17.069 -14.675 17.428 1.00 95.56 97 GLU A C 1
ATOM 760 O O . GLU A 1 97 ? -17.062 -15.687 16.724 1.00 95.56 97 GLU A O 1
ATOM 765 N N . LEU A 1 98 ? -16.298 -13.621 17.141 1.00 95.69 98 LEU A N 1
ATOM 766 C CA . LEU A 1 98 ? -15.398 -13.606 15.998 1.00 95.69 98 LEU A CA 1
ATOM 767 C C . LEU A 1 98 ? -14.258 -14.615 16.189 1.00 95.69 98 LEU A C 1
ATOM 769 O O . LEU A 1 98 ? -13.418 -14.477 17.076 1.00 95.69 98 LEU A O 1
ATOM 773 N N . VAL A 1 99 ? -14.202 -15.605 15.301 1.00 96.31 99 VAL A N 1
ATOM 774 C CA . VAL A 1 99 ? -13.211 -16.683 15.351 1.00 96.31 99 VAL A CA 1
ATOM 775 C C . VAL A 1 99 ? -11.936 -16.286 14.615 1.00 96.31 99 VAL A C 1
ATOM 777 O O . VAL A 1 99 ? -11.972 -15.844 13.465 1.00 96.31 99 VAL A O 1
ATOM 780 N N . HIS A 1 100 ? -10.788 -16.496 15.259 1.00 95.50 100 HIS A N 1
ATOM 781 C CA . HIS A 1 100 ? -9.498 -16.273 14.622 1.00 95.50 100 HIS A CA 1
ATOM 782 C C . HIS A 1 100 ? -9.230 -17.360 13.561 1.00 95.50 100 HIS A C 1
ATOM 784 O O . HIS A 1 100 ? -9.142 -18.542 13.902 1.00 95.50 100 HIS A O 1
ATOM 790 N N . PRO A 1 101 ? -9.049 -17.004 12.276 1.00 96.31 101 PRO A N 1
ATOM 791 C CA . PRO A 1 101 ? -9.060 -17.973 11.178 1.00 96.31 101 PRO A CA 1
ATOM 792 C C . PRO A 1 101 ? -7.877 -18.949 11.188 1.00 96.31 101 PRO A C 1
ATOM 794 O O . PRO A 1 101 ? -7.966 -20.009 10.579 1.00 96.31 101 PRO A O 1
ATOM 797 N N . LEU A 1 102 ? -6.771 -18.613 11.862 1.00 97.00 102 LEU A N 1
ATOM 798 C CA . LEU A 1 102 ? -5.587 -19.480 11.921 1.00 97.00 102 LEU A CA 1
ATOM 799 C C . LEU A 1 102 ? -5.557 -20.393 13.151 1.00 97.00 102 LEU A C 1
ATOM 801 O O . LEU A 1 102 ? -4.798 -21.356 13.160 1.00 97.00 102 LEU A O 1
ATOM 805 N N . THR A 1 103 ? -6.330 -20.084 14.195 1.00 95.94 103 THR A N 1
ATOM 806 C CA . THR A 1 103 ? -6.314 -20.848 15.458 1.00 95.94 103 THR A CA 1
ATOM 807 C C . THR A 1 103 ? -7.659 -21.481 15.786 1.00 95.94 103 THR A C 1
ATOM 809 O O . THR A 1 103 ? -7.697 -22.383 16.609 1.00 95.94 103 THR A O 1
ATOM 812 N N . GLY A 1 104 ? -8.746 -21.067 15.129 1.00 88.62 104 GLY A N 1
ATOM 813 C CA . GLY A 1 104 ? -10.079 -21.642 15.322 1.00 88.62 104 GLY A CA 1
ATOM 814 C C . GLY A 1 104 ? -10.812 -21.176 16.584 1.00 88.62 104 GLY A C 1
ATOM 815 O O . GLY A 1 104 ? -11.960 -21.573 16.766 1.00 88.62 104 GLY A O 1
ATOM 816 N N . GLY A 1 105 ? -10.199 -20.295 17.385 1.00 64.12 105 GLY A N 1
ATOM 817 C CA . GLY A 1 105 ? -10.688 -19.901 18.712 1.00 64.12 105 GLY A CA 1
ATOM 818 C C . GLY A 1 105 ? -9.932 -20.608 19.824 1.00 64.12 105 GLY A C 1
ATOM 819 O O . GLY A 1 105 ? -9.819 -21.849 19.760 1.00 64.12 105 GLY A O 1
#

Radius of gyration: 20.38 Å; chains: 1; bounding box: 38×45×54 Å

Sequence (105 aa):
MAFGSTHVWAGQNLPNYNEIRQEYGFKNLSYSNVVRQSLKPKPGSQPPFLTDTAGAIYQAHLHQAFEVQVGVHELLGHGSGKMFTEDAEGQRNFPPELVHPLTGG

Organism: NCBI:txid73025